Protein AF-A0A820VYR3-F1 (afdb_monomer_lite)

pLDDT: mean 85.56, std 17.08, range [43.75, 97.75]

Sequence (64 aa):
GLHAASYYGHARIVKLLLKKGADRAIKNKYQCLPYDEAANDGIKELFLRVPNSNRLVSDTGAIE

Structure (mmCIF, N/CA/C/O backbone):
data_AF-A0A820VYR3-F1
#
_entry.id   AF-A0A820VYR3-F1
#
loop_
_atom_site.group_PDB
_atom_site.id
_atom_site.type_symbol
_atom_site.label_atom_id
_atom_site.label_alt_id
_atom_site.label_comp_id
_atom_site.label_asym_id
_atom_site.label_entity_id
_atom_site.label_seq_id
_atom_site.pdbx_PDB_ins_code
_atom_site.Cartn_x
_atom_site.Cartn_y
_atom_site.Cartn_z
_atom_site.occupancy
_atom_site.B_iso_or_equiv
_atom_site.auth_seq_id
_atom_site.auth_comp_id
_atom_site.auth_asym_id
_atom_site.auth_atom_id
_atom_site.pdbx_PDB_model_num
ATOM 1 N N . GLY A 1 1 ? 5.007 -0.556 9.960 1.00 87.94 1 GLY A N 1
ATOM 2 C CA . GLY A 1 1 ? 3.955 0.320 9.398 1.00 87.94 1 GLY A CA 1
ATOM 3 C C . GLY A 1 1 ? 3.629 -0.102 7.979 1.00 87.94 1 GLY A C 1
ATOM 4 O O . GLY A 1 1 ? 4.471 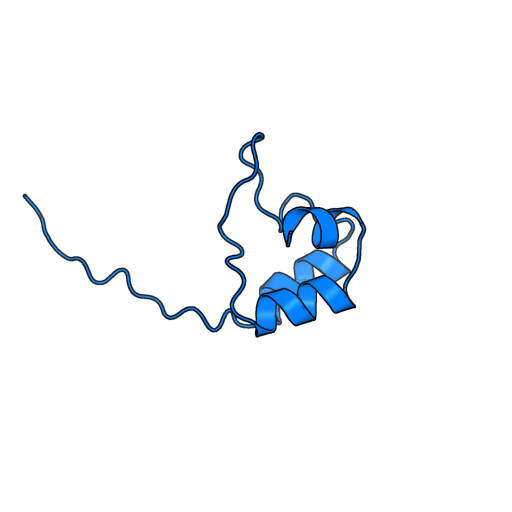-0.742 7.357 1.00 87.94 1 GLY A O 1
ATOM 5 N N . LEU A 1 2 ? 2.438 0.236 7.473 1.00 93.62 2 LEU A N 1
ATOM 6 C CA . LEU A 1 2 ? 1.984 -0.138 6.122 1.00 93.62 2 LEU A CA 1
ATOM 7 C C . LEU A 1 2 ? 2.979 0.289 5.024 1.00 93.62 2 LEU A C 1
ATOM 9 O O . LEU A 1 2 ? 3.210 -0.471 4.090 1.00 93.62 2 LEU A O 1
ATOM 13 N N . HIS A 1 3 ? 3.648 1.432 5.217 1.00 96.06 3 HIS A N 1
ATOM 14 C CA . HIS A 1 3 ? 4.795 1.901 4.425 1.00 96.06 3 HIS A CA 1
ATOM 15 C C . HIS A 1 3 ? 5.898 0.850 4.269 1.00 96.06 3 HIS A C 1
ATOM 17 O O . HIS A 1 3 ? 6.130 0.357 3.173 1.00 96.06 3 HIS A O 1
ATOM 23 N N . ALA A 1 4 ? 6.521 0.431 5.374 1.00 96.44 4 ALA A N 1
ATOM 24 C CA . ALA A 1 4 ? 7.613 -0.544 5.341 1.00 96.44 4 ALA A CA 1
ATOM 25 C C . ALA A 1 4 ? 7.183 -1.885 4.722 1.00 96.44 4 ALA A C 1
ATOM 27 O O . ALA A 1 4 ? 7.917 -2.471 3.938 1.00 96.44 4 ALA A O 1
ATOM 28 N N . ALA A 1 5 ? 5.974 -2.362 5.034 1.00 97.38 5 ALA A N 1
ATOM 29 C CA . ALA A 1 5 ? 5.470 -3.607 4.455 1.00 97.38 5 ALA A CA 1
ATOM 30 C C . ALA A 1 5 ? 5.315 -3.522 2.926 1.00 97.38 5 ALA A C 1
ATOM 32 O O . ALA A 1 5 ? 5.530 -4.520 2.240 1.00 97.38 5 ALA A O 1
ATOM 33 N N . SER A 1 6 ? 4.960 -2.344 2.409 1.00 97.31 6 SER A N 1
ATOM 34 C CA . SER A 1 6 ? 4.815 -2.100 0.971 1.00 97.31 6 SER A CA 1
ATOM 35 C C . SER A 1 6 ? 6.179 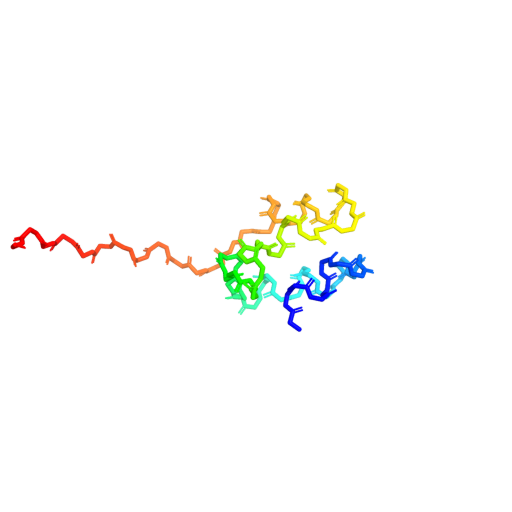-1.997 0.285 1.00 97.31 6 SER A C 1
ATOM 37 O O . SER A 1 6 ? 6.396 -2.675 -0.719 1.00 97.31 6 SER A O 1
ATOM 39 N N . TYR A 1 7 ? 7.116 -1.270 0.901 1.00 97.50 7 TYR A N 1
ATOM 40 C CA . TYR A 1 7 ? 8.496 -1.096 0.432 1.00 97.50 7 TYR A CA 1
ATOM 41 C C . TYR A 1 7 ? 9.296 -2.400 0.370 1.00 97.50 7 TYR A C 1
ATOM 43 O O . TYR A 1 7 ? 9.972 -2.671 -0.614 1.00 97.50 7 TYR A O 1
ATOM 51 N N . TYR A 1 8 ? 9.180 -3.263 1.383 1.00 97.56 8 TYR A N 1
ATOM 52 C CA . TYR A 1 8 ? 9.867 -4.562 1.399 1.00 97.56 8 TYR A CA 1
ATOM 53 C C . TYR A 1 8 ? 9.108 -5.676 0.657 1.00 97.56 8 TYR A C 1
ATOM 55 O O . TYR A 1 8 ? 9.503 -6.841 0.708 1.00 97.56 8 TYR A O 1
ATOM 63 N N . GLY A 1 9 ? 7.986 -5.368 -0.002 1.00 96.69 9 GLY A N 1
ATOM 64 C CA . GLY A 1 9 ? 7.243 -6.360 -0.781 1.00 96.69 9 GLY A CA 1
ATOM 65 C C . GLY A 1 9 ? 6.534 -7.429 0.058 1.00 96.69 9 GLY A C 1
ATOM 66 O O . GLY A 1 9 ? 6.261 -8.531 -0.417 1.00 96.69 9 GLY A O 1
ATOM 67 N N . HIS A 1 10 ? 6.222 -7.145 1.322 1.00 97.62 10 HIS A N 1
ATOM 68 C CA . HIS A 1 10 ? 5.608 -8.102 2.241 1.00 97.62 10 HIS A CA 1
ATOM 69 C C . HIS A 1 10 ? 4.092 -8.212 2.026 1.00 97.62 10 HIS A C 1
ATOM 71 O O . HIS A 1 10 ? 3.290 -7.835 2.883 1.00 97.62 10 HIS A O 1
ATOM 77 N N . ALA A 1 11 ? 3.688 -8.790 0.892 1.00 96.56 11 ALA A N 1
ATOM 78 C CA . ALA A 1 11 ? 2.295 -8.910 0.448 1.00 96.56 11 ALA A CA 1
ATOM 79 C C . ALA A 1 11 ? 1.331 -9.425 1.534 1.00 96.56 11 ALA A C 1
ATOM 81 O O . ALA A 1 11 ? 0.235 -8.893 1.723 1.00 96.56 11 ALA A O 1
ATOM 82 N N . ARG A 1 12 ? 1.745 -10.444 2.298 1.00 96.31 12 ARG A N 1
ATOM 83 C CA . ARG A 1 12 ? 0.920 -11.037 3.364 1.00 96.31 12 ARG A CA 1
ATOM 84 C C . ARG A 1 12 ? 0.677 -10.058 4.519 1.00 96.31 12 ARG A C 1
ATOM 86 O O . ARG A 1 12 ? -0.432 -10.016 5.049 1.00 96.31 12 ARG A O 1
ATOM 93 N N . ILE A 1 13 ? 1.680 -9.249 4.863 1.00 96.50 13 ILE A N 1
ATOM 94 C CA . ILE A 1 13 ? 1.585 -8.211 5.898 1.00 96.50 13 ILE A CA 1
ATOM 95 C C . ILE A 1 13 ? 0.741 -7.042 5.391 1.00 96.50 13 ILE A C 1
ATOM 97 O O . ILE A 1 13 ? -0.169 -6.618 6.096 1.00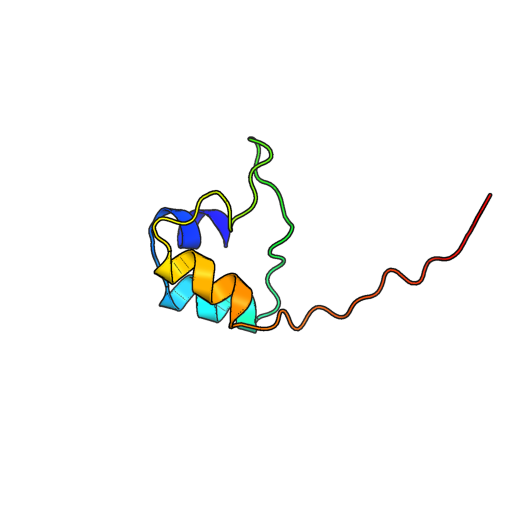 96.50 13 ILE A O 1
ATOM 101 N N . VAL A 1 14 ? 0.969 -6.575 4.157 1.00 96.19 14 VAL A N 1
ATOM 102 C CA . VAL A 1 14 ? 0.151 -5.525 3.522 1.00 96.19 14 VAL A CA 1
ATOM 103 C C . VAL A 1 14 ? -1.325 -5.922 3.547 1.00 96.19 14 VAL A C 1
ATOM 105 O O . VAL A 1 14 ? -2.156 -5.194 4.084 1.00 96.19 14 VAL A O 1
ATOM 108 N N . LYS A 1 15 ? -1.657 -7.130 3.076 1.00 94.56 15 LYS A N 1
ATOM 109 C CA . LYS A 1 15 ? -3.034 -7.643 3.074 1.00 94.56 15 LYS A CA 1
ATOM 110 C C . LYS A 1 15 ? -3.640 -7.722 4.478 1.00 94.56 15 LYS A C 1
ATOM 112 O O . LYS A 1 15 ? -4.813 -7.396 4.644 1.00 94.56 15 LYS A O 1
ATOM 117 N N . LEU A 1 16 ? -2.870 -8.157 5.478 1.00 94.69 16 LEU A N 1
ATOM 118 C CA . LEU A 1 16 ? -3.333 -8.229 6.865 1.00 94.69 16 LEU A CA 1
ATOM 119 C C . LEU A 1 16 ? -3.631 -6.834 7.431 1.00 94.69 16 LEU A C 1
ATOM 121 O O . LEU A 1 16 ? -4.697 -6.636 8.006 1.00 94.69 16 LEU A O 1
ATOM 125 N N . LEU A 1 17 ? -2.725 -5.875 7.233 1.00 94.12 17 LEU A N 1
ATOM 126 C CA . LEU A 1 17 ? -2.883 -4.498 7.702 1.00 94.12 17 LEU A CA 1
ATOM 127 C C . LEU A 1 17 ? -4.092 -3.820 7.048 1.00 94.12 17 LEU A C 1
ATOM 129 O O . LEU A 1 17 ? -4.930 -3.262 7.751 1.00 94.12 17 LEU A O 1
ATOM 133 N N . LEU A 1 18 ? -4.240 -3.939 5.725 1.00 93.06 18 LEU A N 1
ATOM 134 C CA . LEU A 1 18 ? -5.390 -3.388 5.002 1.00 9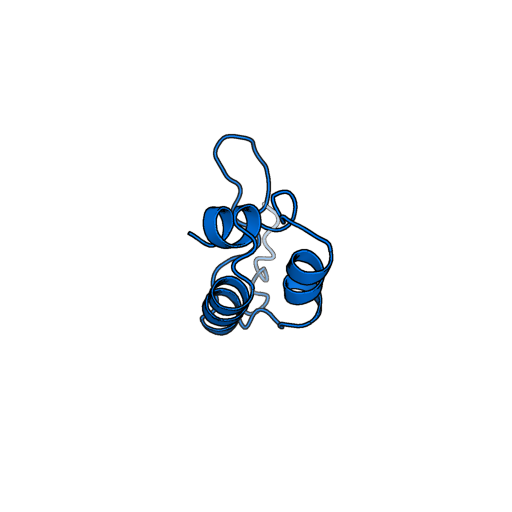3.06 18 LEU A CA 1
ATOM 135 C C . LEU A 1 18 ? -6.720 -3.988 5.491 1.00 93.06 18 LEU A C 1
ATOM 137 O O . LEU A 1 18 ? -7.685 -3.257 5.693 1.00 93.06 18 LEU A O 1
ATOM 141 N N . LYS A 1 19 ? -6.768 -5.302 5.756 1.00 91.81 19 LYS A N 1
ATOM 142 C CA . LYS A 1 19 ? -7.953 -5.964 6.332 1.00 91.81 19 LYS A CA 1
ATOM 143 C C . LYS A 1 19 ? -8.273 -5.516 7.757 1.00 91.81 19 LYS A C 1
ATOM 145 O O . LYS A 1 19 ? -9.423 -5.601 8.171 1.00 91.81 19 LYS A O 1
ATOM 150 N N . LYS A 1 20 ? -7.268 -5.079 8.515 1.00 91.69 20 LYS A N 1
ATOM 151 C CA . LYS A 1 20 ? -7.433 -4.543 9.872 1.00 91.69 20 LYS A CA 1
ATOM 152 C C . LYS A 1 20 ? -7.825 -3.061 9.885 1.00 91.69 20 LYS A C 1
ATOM 154 O O . LYS A 1 20 ? -7.914 -2.492 10.964 1.00 91.69 20 LYS A O 1
ATOM 159 N N . GLY A 1 21 ? -8.071 -2.453 8.720 1.00 89.81 21 GLY A N 1
ATOM 160 C CA . GLY A 1 21 ? -8.456 -1.046 8.611 1.00 89.81 21 GLY A CA 1
ATOM 161 C C . GLY A 1 21 ? -7.276 -0.082 8.701 1.00 89.81 21 GLY A C 1
ATOM 162 O O . GLY A 1 21 ? -7.473 1.082 9.031 1.00 89.81 21 GLY A O 1
ATOM 163 N N . ALA A 1 22 ? -6.048 -0.547 8.436 1.00 91.81 22 ALA A N 1
ATOM 164 C CA . ALA A 1 22 ? -4.907 0.353 8.352 1.00 91.81 22 ALA A CA 1
ATOM 165 C C . ALA A 1 22 ? -5.165 1.424 7.287 1.00 91.81 22 ALA A C 1
ATOM 167 O O . ALA A 1 22 ? -5.505 1.112 6.139 1.00 91.81 22 ALA A O 1
ATOM 168 N N . ASP A 1 23 ? -4.974 2.682 7.672 1.00 90.06 23 ASP A N 1
ATOM 169 C CA . ASP A 1 23 ? -5.169 3.793 6.762 1.00 90.06 23 ASP A CA 1
ATOM 170 C C . ASP A 1 23 ? -4.066 3.806 5.692 1.00 90.06 23 ASP A C 1
ATOM 172 O O . ASP A 1 23 ? -2.870 3.926 5.974 1.00 90.06 23 ASP A O 1
ATOM 176 N N . ARG A 1 24 ? -4.498 3.631 4.442 1.00 90.94 24 ARG A N 1
ATOM 177 C CA . ARG A 1 24 ? -3.644 3.642 3.251 1.00 90.94 24 ARG A CA 1
ATOM 178 C C . ARG A 1 24 ? -3.422 5.046 2.687 1.00 90.94 24 ARG A C 1
ATOM 180 O O . ARG A 1 24 ? -2.641 5.165 1.752 1.00 90.94 24 ARG A O 1
ATOM 187 N N . ALA A 1 25 ? -4.082 6.070 3.236 1.00 90.81 25 ALA A N 1
ATOM 188 C CA . ALA A 1 25 ? -3.923 7.476 2.867 1.00 90.81 25 ALA A CA 1
ATOM 189 C C . ALA A 1 25 ? -2.848 8.208 3.698 1.00 90.81 25 ALA A C 1
ATOM 191 O O . ALA A 1 25 ? -2.489 9.341 3.377 1.00 90.81 25 ALA A O 1
ATOM 192 N N . ILE A 1 26 ? -2.299 7.572 4.744 1.00 90.94 26 ILE A N 1
ATOM 193 C CA . ILE A 1 26 ? -1.257 8.174 5.589 1.00 90.94 26 ILE A CA 1
ATOM 194 C C . ILE A 1 26 ? 0.040 8.351 4.800 1.00 90.94 26 ILE A C 1
ATOM 196 O O . ILE A 1 26 ? 0.661 7.380 4.357 1.00 90.94 26 ILE A O 1
ATOM 200 N N . LYS A 1 27 ? 0.503 9.597 4.720 1.00 94.44 27 LYS A N 1
ATOM 201 C CA . LYS A 1 27 ? 1.782 9.948 4.104 1.00 94.44 27 LYS A CA 1
ATOM 202 C C . LYS A 1 27 ? 2.955 9.770 5.068 1.00 94.44 27 LYS A C 1
ATOM 204 O O . LYS A 1 27 ? 2.824 9.994 6.270 1.00 94.44 27 LYS A O 1
ATOM 209 N N . ASN A 1 28 ? 4.113 9.373 4.544 1.00 93.12 28 ASN A N 1
ATOM 210 C CA . ASN A 1 28 ? 5.367 9.374 5.302 1.00 93.12 28 ASN A CA 1
ATOM 211 C C . ASN A 1 28 ? 6.011 10.782 5.317 1.00 93.12 28 ASN A C 1
ATOM 213 O O . ASN A 1 28 ? 5.477 11.740 4.756 1.00 93.12 28 ASN A O 1
ATOM 217 N N . LYS A 1 29 ? 7.197 10.911 5.931 1.00 94.94 29 LYS A N 1
ATOM 218 C CA . LYS A 1 29 ? 7.959 12.177 5.980 1.00 94.94 29 LYS A CA 1
ATOM 219 C C . LYS A 1 29 ? 8.370 12.736 4.607 1.00 94.94 29 LYS A C 1
ATOM 221 O O . LYS A 1 29 ? 8.751 13.895 4.528 1.00 94.94 29 LYS A O 1
ATOM 226 N N . TYR A 1 30 ? 8.285 11.930 3.550 1.00 93.88 30 TYR A N 1
ATOM 227 C CA . TYR A 1 30 ? 8.566 12.304 2.162 1.00 93.88 30 TYR A CA 1
ATOM 228 C C . TYR A 1 30 ? 7.294 12.614 1.361 1.00 93.88 30 TYR A C 1
ATOM 230 O O . TYR A 1 30 ? 7.363 12.761 0.150 1.00 93.88 30 TYR A O 1
ATOM 238 N N . GLN A 1 31 ? 6.133 12.715 2.020 1.00 95.31 31 GLN A N 1
ATOM 239 C CA . GLN A 1 31 ? 4.826 12.914 1.381 1.00 95.31 31 GLN A CA 1
ATOM 240 C C . GLN A 1 31 ? 4.351 11.752 0.485 1.00 95.31 31 GLN A C 1
ATOM 242 O O . GLN A 1 31 ? 3.319 11.892 -0.172 1.00 95.31 31 GLN A O 1
ATOM 247 N N . CYS A 1 32 ? 5.019 10.596 0.515 1.00 94.62 32 CYS A N 1
ATOM 248 C CA . CYS A 1 32 ? 4.597 9.399 -0.216 1.00 94.62 32 CYS A CA 1
ATOM 249 C C . CYS A 1 32 ? 3.501 8.649 0.543 1.00 94.62 32 CYS A C 1
ATOM 251 O O . CYS A 1 32 ? 3.532 8.593 1.778 1.00 94.62 32 CYS A O 1
ATOM 253 N N . LEU A 1 33 ? 2.578 8.015 -0.179 1.00 95.19 33 LEU A N 1
ATOM 254 C CA . LEU A 1 33 ? 1.651 7.012 0.339 1.00 95.19 33 LEU A CA 1
ATOM 255 C C . LEU A 1 33 ? 2.322 5.625 0.391 1.00 95.19 33 LEU A C 1
ATOM 257 O O . LEU A 1 33 ? 3.290 5.376 -0.324 1.00 95.19 33 LEU A O 1
ATOM 261 N N . PRO A 1 34 ? 1.800 4.668 1.184 1.00 95.25 34 PRO A N 1
ATOM 262 C CA . PRO A 1 34 ? 2.309 3.296 1.180 1.00 95.25 34 PRO A CA 1
ATOM 263 C C . PRO A 1 34 ? 2.210 2.639 -0.204 1.00 95.25 34 PRO A C 1
ATOM 265 O O . PRO A 1 34 ? 2.992 1.751 -0.521 1.00 95.25 34 PRO A O 1
ATOM 268 N N . TYR A 1 35 ? 1.239 3.076 -1.011 1.00 95.62 35 TYR A N 1
ATOM 269 C CA . TYR A 1 35 ? 1.060 2.653 -2.396 1.00 95.62 35 TYR A CA 1
ATOM 270 C C . TYR A 1 35 ? 2.207 3.114 -3.310 1.00 95.62 35 TYR A C 1
ATOM 272 O O . TYR A 1 35 ? 2.641 2.343 -4.164 1.00 95.62 35 TYR A O 1
ATOM 280 N N . ASP A 1 36 ? 2.711 4.337 -3.118 1.00 95.75 36 ASP A N 1
ATOM 281 C CA . ASP A 1 36 ? 3.792 4.901 -3.941 1.00 95.75 36 ASP A CA 1
ATOM 282 C C . ASP A 1 36 ? 5.116 4.170 -3.690 1.00 95.7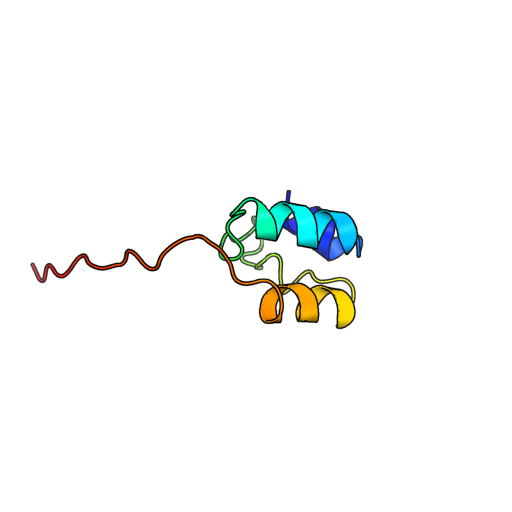5 36 ASP A C 1
ATOM 284 O O . ASP A 1 36 ? 5.890 3.931 -4.610 1.00 95.75 36 ASP A O 1
ATOM 288 N N . GLU A 1 37 ? 5.325 3.736 -2.447 1.00 94.88 37 GLU A N 1
ATOM 289 C CA . GLU A 1 37 ? 6.493 2.970 -2.003 1.00 94.88 37 GLU A CA 1
ATOM 290 C C . GLU A 1 37 ? 6.357 1.459 -2.277 1.00 94.88 37 GLU A C 1
ATOM 292 O O . GLU A 1 37 ? 7.115 0.660 -1.738 1.00 94.88 37 GLU A O 1
ATOM 297 N N . ALA A 1 38 ? 5.366 1.012 -3.052 1.00 96.81 38 ALA A N 1
ATOM 298 C CA . ALA A 1 38 ? 5.156 -0.410 -3.304 1.00 96.81 38 ALA A CA 1
ATOM 299 C C . ALA A 1 38 ? 6.307 -1.031 -4.116 1.00 96.81 38 ALA A C 1
ATOM 301 O O . ALA A 1 38 ? 6.582 -0.617 -5.240 1.00 96.81 38 ALA A O 1
ATOM 302 N N . ALA A 1 39 ? 6.905 -2.104 -3.587 1.00 97.75 39 ALA A N 1
ATOM 303 C CA . ALA A 1 39 ? 8.053 -2.786 -4.195 1.00 97.75 39 ALA A CA 1
ATOM 304 C C . ALA A 1 39 ? 7.817 -3.293 -5.631 1.00 97.75 39 ALA A C 1
ATOM 306 O O . ALA A 1 39 ? 8.764 -3.479 -6.390 1.00 97.75 39 ALA A O 1
ATOM 307 N N . ASN A 1 40 ? 6.566 -3.608 -5.977 1.00 97.25 40 ASN A N 1
ATOM 308 C CA . ASN A 1 40 ? 6.158 -4.104 -7.289 1.00 97.25 40 ASN A CA 1
ATOM 309 C C . ASN A 1 40 ? 4.641 -3.961 -7.487 1.00 97.25 40 ASN A C 1
ATOM 311 O O . ASN A 1 40 ? 3.892 -3.662 -6.550 1.00 97.25 40 ASN A O 1
ATOM 315 N N . ASP A 1 41 ? 4.178 -4.231 -8.707 1.00 95.62 41 ASP A N 1
ATOM 316 C CA . ASP A 1 41 ? 2.764 -4.112 -9.073 1.00 95.62 41 ASP A CA 1
ATOM 317 C C . ASP A 1 41 ? 1.860 -5.104 -8.330 1.00 95.62 41 ASP A C 1
ATOM 319 O O . ASP A 1 41 ? 0.708 -4.786 -8.046 1.00 95.62 41 ASP A O 1
ATOM 323 N N . GLY A 1 42 ? 2.388 -6.256 -7.904 1.00 96.38 42 GLY A N 1
ATOM 324 C CA . GLY A 1 42 ? 1.648 -7.201 -7.066 1.00 96.38 42 GLY A CA 1
ATOM 325 C C . GLY A 1 42 ? 1.282 -6.615 -5.699 1.00 96.38 42 GLY A C 1
ATOM 326 O O . GLY A 1 42 ? 0.202 -6.883 -5.174 1.00 96.38 42 GLY A O 1
ATOM 327 N N . ILE A 1 43 ? 2.143 -5.768 -5.127 1.00 96.50 43 ILE A N 1
ATOM 328 C CA . ILE A 1 43 ? 1.829 -5.028 -3.899 1.00 96.50 43 ILE A CA 1
ATOM 329 C C . ILE A 1 43 ? 0.810 -3.929 -4.172 1.00 96.50 43 ILE A C 1
ATOM 331 O O . ILE A 1 43 ? -0.159 -3.824 -3.419 1.00 96.50 43 ILE A O 1
ATOM 335 N N . LYS A 1 44 ? 0.983 -3.152 -5.248 1.00 95.12 44 LYS A N 1
ATOM 336 C CA . LYS A 1 44 ? 0.024 -2.108 -5.653 1.00 95.12 44 LYS A CA 1
ATOM 337 C C . LYS A 1 44 ? -1.375 -2.681 -5.839 1.00 95.12 44 LYS A C 1
ATOM 339 O O . LYS A 1 44 ? -2.353 -2.121 -5.348 1.00 95.12 44 LYS A O 1
ATOM 344 N N . GLU A 1 45 ? -1.466 -3.851 -6.456 1.00 95.00 45 GLU A N 1
ATOM 345 C CA . GLU A 1 45 ? -2.725 -4.540 -6.694 1.00 95.00 45 GLU A CA 1
ATOM 346 C C . GLU A 1 45 ? -3.476 -4.876 -5.392 1.00 95.00 45 GLU A C 1
ATOM 348 O O . GLU A 1 45 ? -4.708 -4.847 -5.361 1.00 95.00 45 GLU A O 1
ATOM 353 N N . LEU A 1 46 ? -2.777 -5.110 -4.275 1.00 94.31 46 LEU A N 1
ATOM 354 C CA . LEU A 1 46 ? -3.433 -5.327 -2.980 1.00 94.31 46 LEU A CA 1
ATOM 355 C C . LEU A 1 46 ? -4.212 -4.098 -2.502 1.00 94.31 46 LEU A C 1
ATOM 357 O O . LEU A 1 46 ? -5.252 -4.258 -1.864 1.00 94.31 46 LEU A O 1
ATOM 361 N N . PHE A 1 47 ? -3.759 -2.887 -2.824 1.00 91.88 47 PHE A N 1
ATOM 362 C CA . PHE A 1 47 ? -4.474 -1.655 -2.484 1.00 91.88 47 PHE A CA 1
ATOM 363 C C . PHE A 1 47 ? -5.732 -1.458 -3.331 1.00 91.88 47 PHE A C 1
ATOM 365 O O . PHE A 1 47 ? -6.650 -0.772 -2.891 1.00 91.88 47 PHE A O 1
ATOM 372 N N . LEU A 1 48 ? -5.808 -2.078 -4.507 1.00 89.88 48 LEU A N 1
ATOM 373 C CA . LEU A 1 48 ? -7.003 -2.051 -5.351 1.00 89.88 48 LEU A CA 1
ATOM 374 C C . LEU A 1 48 ? -7.980 -3.163 -4.956 1.00 89.88 48 LEU A C 1
ATOM 376 O O . LEU A 1 48 ? -9.184 -2.943 -4.862 1.00 89.88 48 LEU A O 1
ATOM 380 N N . ARG A 1 49 ? -7.458 -4.364 -4.680 1.00 88.50 49 ARG A N 1
ATOM 381 C CA . ARG A 1 49 ? -8.266 -5.562 -4.411 1.00 88.50 49 ARG A CA 1
ATOM 382 C C . ARG A 1 49 ? -8.769 -5.672 -2.977 1.00 88.50 49 ARG A C 1
ATOM 384 O O . ARG A 1 49 ? -9.784 -6.322 -2.745 1.00 88.50 49 ARG A O 1
ATOM 391 N N . VAL A 1 50 ? -8.044 -5.134 -1.996 1.00 86.38 50 VAL A N 1
ATOM 392 C CA . VAL A 1 50 ? -8.463 -5.201 -0.591 1.00 86.38 50 VAL A CA 1
ATOM 393 C C . VAL A 1 50 ? -9.281 -3.950 -0.282 1.00 86.38 50 VAL A C 1
ATOM 395 O O . VAL A 1 50 ? -8.683 -2.879 -0.162 1.00 86.38 50 VAL A O 1
ATOM 398 N N . PRO A 1 51 ? -10.614 -4.034 -0.121 1.00 73.44 51 PRO A N 1
ATOM 399 C CA . PRO A 1 51 ? -11.407 -2.883 0.294 1.00 73.44 51 PRO A CA 1
ATOM 400 C C . PRO A 1 51 ? -10.933 -2.416 1.672 1.00 73.44 51 PRO A C 1
ATOM 402 O O . PRO A 1 51 ? -10.719 -3.230 2.574 1.00 73.44 51 PRO A O 1
ATOM 405 N N . ASN A 1 52 ? -10.693 -1.111 1.822 1.00 69.31 52 ASN A N 1
ATOM 406 C CA . ASN A 1 52 ? -10.434 -0.552 3.143 1.00 69.31 52 ASN A CA 1
ATOM 407 C C . ASN A 1 52 ? -11.767 -0.515 3.884 1.00 69.31 52 ASN A C 1
ATOM 409 O O . ASN A 1 52 ? -12.710 0.098 3.395 1.00 69.31 52 ASN A O 1
ATOM 413 N N . SER A 1 53 ? -11.856 -1.152 5.049 1.00 62.44 53 SER A N 1
ATOM 414 C CA . SER A 1 53 ? -13.093 -1.137 5.838 1.00 62.44 53 SER A CA 1
ATOM 415 C C . SER A 1 53 ? -13.302 0.186 6.588 1.00 62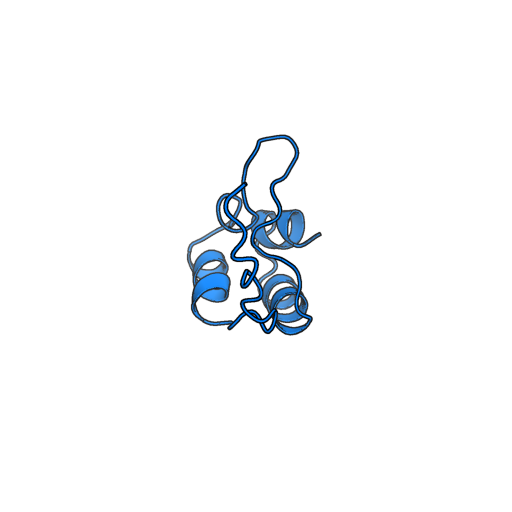.44 53 SER A C 1
ATOM 417 O O . SER A 1 53 ? -14.222 0.283 7.399 1.00 62.44 53 SER A O 1
ATOM 419 N N . ASN A 1 54 ? -12.461 1.197 6.336 1.00 55.38 54 ASN A N 1
ATOM 420 C CA . ASN A 1 54 ? -12.648 2.525 6.890 1.00 55.38 54 ASN A CA 1
ATOM 421 C C . ASN A 1 54 ? -13.681 3.273 6.039 1.00 55.38 54 ASN A C 1
ATOM 423 O O . ASN A 1 54 ? -13.388 3.749 4.943 1.00 55.38 54 ASN A O 1
ATOM 427 N N . ARG A 1 55 ? -14.916 3.264 6.546 1.00 48.16 55 ARG A N 1
ATOM 428 C CA . ARG A 1 55 ? -16.077 4.010 6.063 1.00 48.16 55 ARG A CA 1
ATOM 429 C C . ARG A 1 55 ? -15.655 5.413 5.625 1.00 48.16 55 ARG A C 1
ATOM 431 O O . ARG A 1 55 ? -15.005 6.128 6.382 1.00 48.16 55 ARG A O 1
ATOM 438 N N . LEU A 1 56 ? -16.098 5.799 4.434 1.00 46.09 56 LEU A N 1
ATOM 439 C CA . LEU A 1 56 ? -16.328 7.190 4.071 1.00 46.09 56 LEU A CA 1
ATOM 440 C C . LEU A 1 56 ? -17.113 7.843 5.222 1.00 46.09 56 LEU A C 1
ATOM 442 O O . LEU A 1 56 ? -18.305 7.599 5.373 1.00 46.09 56 LEU A O 1
ATOM 446 N N . VAL A 1 57 ? -16.437 8.603 6.077 1.00 50.88 57 VAL A N 1
ATOM 447 C CA . VAL A 1 57 ? -17.069 9.681 6.831 1.00 50.88 57 VAL A CA 1
ATOM 448 C C . VAL A 1 57 ? -16.250 10.928 6.550 1.00 50.88 57 VAL A C 1
ATOM 450 O O . VAL A 1 57 ? -15.294 11.293 7.224 1.00 50.88 57 VAL A O 1
ATOM 453 N N . SER A 1 58 ? -16.595 11.533 5.428 1.00 53.06 58 SER A N 1
ATOM 454 C CA . SER A 1 58 ? -16.406 12.959 5.215 1.00 53.06 58 SER A CA 1
ATOM 455 C C . SER A 1 58 ? -17.775 13.540 4.874 1.00 53.06 58 SER A C 1
ATOM 457 O O . SER A 1 58 ? -17.918 14.288 3.920 1.00 53.06 58 SER A O 1
ATOM 459 N N . ASP A 1 59 ? -18.793 13.153 5.648 1.00 53.81 59 ASP A N 1
ATOM 460 C CA . ASP A 1 59 ? -19.935 14.025 5.894 1.00 53.81 59 ASP A CA 1
ATOM 461 C C . ASP A 1 59 ? -19.520 14.972 7.019 1.00 53.81 59 ASP A C 1
ATOM 463 O O . ASP A 1 59 ? -19.813 14.755 8.192 1.00 53.81 59 ASP A O 1
ATOM 467 N N . THR A 1 60 ? -18.802 16.025 6.648 1.00 47.03 60 THR A N 1
ATOM 468 C CA . THR A 1 60 ? -18.930 17.288 7.366 1.00 47.03 60 THR A CA 1
ATOM 469 C C . THR A 1 60 ? -19.160 18.350 6.311 1.00 47.03 60 THR A C 1
ATOM 471 O O . THR A 1 60 ? -18.249 19.044 5.869 1.00 47.03 60 THR A O 1
ATOM 474 N N . GLY A 1 61 ? -20.407 18.426 5.850 1.00 56.94 61 GLY A N 1
ATOM 475 C CA . GLY A 1 61 ? -20.913 19.682 5.333 1.00 56.94 61 GLY A CA 1
ATOM 476 C C . GLY A 1 61 ? -20.880 20.702 6.466 1.00 56.94 61 GLY A C 1
ATOM 477 O O . GLY A 1 61 ? -21.600 20.547 7.445 1.00 56.94 61 GLY A O 1
ATOM 478 N N . ALA A 1 62 ? -20.025 21.709 6.338 1.00 45.66 62 ALA A N 1
ATOM 479 C CA . ALA A 1 62 ? -20.197 23.017 6.955 1.00 45.66 62 ALA A CA 1
ATOM 480 C C . ALA A 1 62 ? -19.304 24.009 6.203 1.00 45.66 62 ALA A C 1
ATOM 482 O O . ALA A 1 62 ? -18.088 24.049 6.363 1.00 45.66 62 ALA A O 1
ATOM 483 N N . ILE A 1 63 ? -19.962 24.739 5.311 1.00 57.34 63 ILE A N 1
ATOM 484 C CA . ILE A 1 63 ? -19.604 26.090 4.904 1.00 57.34 63 ILE A CA 1
ATOM 485 C C . ILE A 1 63 ? -19.721 27.009 6.129 1.00 57.34 63 ILE A C 1
ATOM 487 O O . ILE A 1 63 ? -20.833 27.226 6.599 1.00 57.34 63 ILE A O 1
ATOM 491 N N . GLU A 1 64 ? -18.609 27.556 6.610 1.00 43.75 64 GLU A N 1
ATOM 492 C CA . GLU A 1 64 ? -18.538 28.892 7.225 1.00 43.75 64 GLU A CA 1
ATOM 493 C C . GLU A 1 64 ? -17.257 29.580 6.747 1.00 43.75 64 GLU A C 1
ATOM 495 O O . GLU A 1 64 ? -16.186 28.927 6.777 1.00 43.75 64 GLU A O 1
#

Foldseek 3Di:
DLLVCQLVQVQVVNLVCQLVLNDQCDADPVRDGSLNNGNDVSSVVSVVPRDRPPDPDPPPDDDD

Radius of gyration: 13.2 Å; chains: 1; bounding box: 31×40×19 Å

Secondary structure (DSSP, 8-state):
-HHHHHHTT-HHHHHHHHHTT--SS---TTS--TTTT-SSHHHHHHHHHS---S----------